Protein AF-A0A956K947-F1 (afdb_monomer)

Secondary structure (DSSP, 8-state):
------------S-----S-HHHHHHHHHHHHHHTTS-----------------TTTTTGGGS--TTPPPHHHHHHHHHHH---TTPEEEETT-TTTHHHHHHHHTT-EEEE--S-HHHHHHHHHHH----HHHHHHHHHHHHHHHHHHHHHHHHHT--------

Sequence (165 aa):
MSADRRALSSVAGPVTTRGDRAFAFMLAAAMNAQSEDGEDDNDDGEDDDGDSETDDSLTHGFHAYPARMHPKLARVALTELRPGPDAEVLDPFCGSGTVIVEAMVAGWHALGSDLDPLALRLARVKSERRGSKQRARFIGRLDEVAAASSRRVRERVDVRAALSA

Nearest PDB structures (foldseek):
  5hek-assembly3_D  TM=8.951E-01  e=4.548E-03  Helicobacter pylori 26695
  6zxw-assembly1_G  TM=8.607E-01  e=3.783E-03  Archaeoglobus fulgidus
  5hek-assembly2_A  TM=8.448E-01  e=6.572E-03  Helicobacter pylori 26695
  6zxy-assembly1_B  TM=8.639E-01  e=1.984E-02  Archaeoglobus fulgidus
  1boo-assembly1_A  TM=8.361E-01  e=3.241E-02  Proteus vulgaris

Solvent-accessible surface area (backbone atoms only — not comparable to full-atom values): 10470 Å² total; per-residue (Å²): 141,80,85,80,82,74,69,92,78,80,86,81,65,92,81,83,86,85,78,62,66,67,59,53,49,46,50,52,52,16,54,52,64,46,71,78,51,81,94,74,90,70,92,71,86,71,92,71,97,62,95,62,96,53,82,42,56,96,52,53,60,77,58,96,60,85,92,64,72,56,51,66,30,44,42,43,43,54,60,70,65,57,67,58,90,87,37,73,47,75,36,78,72,30,48,58,22,47,58,45,41,44,34,46,72,76,64,33,51,56,47,72,37,57,90,49,70,64,31,48,52,44,19,48,62,54,58,54,87,64,56,73,71,57,43,52,55,50,51,55,51,48,53,54,48,50,55,52,48,56,50,54,52,60,68,64,63,75,68,75,76,78,77,79,129

Mean predicted aligned error: 12.22 Å

pLDDT: mean 78.06, std 19.0, range [35.31, 97.5]

Structure (mmCIF, N/CA/C/O backbone):
data_AF-A0A956K947-F1
#
_entry.id   AF-A0A956K947-F1
#
loop_
_atom_site.group_PDB
_atom_site.id
_atom_site.type_symbol
_atom_site.label_atom_id
_atom_site.label_alt_id
_atom_site.label_comp_id
_atom_site.label_asym_id
_atom_site.label_entity_id
_atom_site.label_seq_id
_atom_site.pdbx_PDB_ins_code
_atom_site.Cartn_x
_atom_site.Cartn_y
_atom_site.Cartn_z
_atom_site.occupancy
_atom_site.B_iso_or_equiv
_atom_site.auth_seq_id
_atom_site.auth_comp_id
_atom_site.auth_asym_id
_atom_site.auth_atom_id
_atom_site.pdbx_PDB_model_num
ATOM 1 N N . MET A 1 1 ? 33.400 -16.731 32.659 1.00 40.09 1 MET A N 1
ATOM 2 C CA . MET A 1 1 ? 32.837 -17.114 31.347 1.00 40.09 1 MET A CA 1
ATOM 3 C C . MET A 1 1 ? 31.897 -16.005 30.908 1.00 40.09 1 MET A C 1
ATOM 5 O O . MET A 1 1 ? 30.764 -15.975 31.360 1.00 40.09 1 MET A O 1
ATOM 9 N N . SER A 1 2 ? 32.401 -15.046 30.130 1.00 39.72 2 SER A N 1
ATOM 10 C CA . SER A 1 2 ? 31.590 -13.987 29.520 1.00 39.72 2 SER A CA 1
ATOM 11 C C . SER A 1 2 ? 31.487 -14.310 28.035 1.00 39.72 2 SER A C 1
ATOM 13 O O . SER A 1 2 ? 32.515 -14.438 27.371 1.00 39.72 2 SER A O 1
ATOM 15 N N . ALA A 1 3 ? 30.273 -14.559 27.546 1.00 43.06 3 ALA A N 1
ATOM 16 C CA . ALA A 1 3 ? 30.024 -14.801 26.134 1.00 43.06 3 ALA A CA 1
ATOM 17 C C . ALA A 1 3 ? 30.006 -13.447 25.416 1.00 43.06 3 ALA A C 1
ATOM 19 O O . ALA A 1 3 ? 29.019 -12.716 25.475 1.00 43.06 3 ALA A O 1
ATOM 20 N N . ASP A 1 4 ? 31.128 -13.119 24.783 1.00 43.78 4 ASP A N 1
ATOM 21 C CA . ASP A 1 4 ? 31.293 -11.951 23.925 1.00 43.78 4 ASP A CA 1
ATOM 22 C C . ASP A 1 4 ? 30.367 -12.103 22.704 1.00 43.78 4 ASP A C 1
ATOM 24 O O . ASP A 1 4 ? 30.627 -12.888 21.788 1.00 43.78 4 ASP A O 1
ATOM 28 N N . ARG A 1 5 ? 29.220 -11.416 22.724 1.00 47.06 5 ARG A N 1
ATOM 29 C CA . ARG A 1 5 ? 28.306 -11.336 21.579 1.00 47.06 5 ARG A CA 1
ATOM 30 C C . ARG A 1 5 ? 28.927 -10.395 20.547 1.00 47.06 5 ARG A C 1
ATOM 32 O O . ARG A 1 5 ? 28.669 -9.196 20.566 1.00 47.06 5 ARG A O 1
ATOM 39 N N . ARG A 1 6 ? 29.744 -10.927 19.637 1.00 43.66 6 ARG A N 1
ATOM 40 C CA . ARG A 1 6 ? 30.212 -10.168 18.470 1.00 43.66 6 ARG A CA 1
ATOM 41 C C . ARG A 1 6 ? 29.073 -10.012 17.464 1.00 43.66 6 ARG A C 1
ATOM 43 O O . ARG A 1 6 ? 28.537 -11.006 16.979 1.00 43.66 6 ARG A O 1
ATOM 50 N N . ALA A 1 7 ? 28.738 -8.768 17.129 1.00 51.16 7 ALA A N 1
ATOM 51 C CA . ALA A 1 7 ? 28.034 -8.450 15.889 1.00 51.16 7 ALA A CA 1
ATOM 52 C C . ALA A 1 7 ? 28.817 -9.010 14.681 1.00 51.16 7 ALA A C 1
ATOM 54 O O . ALA A 1 7 ? 30.030 -9.210 14.776 1.00 51.16 7 ALA A O 1
ATOM 55 N N . LEU A 1 8 ? 28.130 -9.269 13.561 1.00 56.25 8 LEU A N 1
ATOM 56 C CA . LEU A 1 8 ? 28.693 -9.753 12.288 1.00 56.25 8 LEU A CA 1
ATOM 57 C C . LEU A 1 8 ? 29.804 -8.808 11.775 1.00 56.25 8 LEU A C 1
ATOM 59 O O . LEU A 1 8 ? 29.553 -7.908 10.985 1.00 56.25 8 LEU A O 1
ATOM 63 N N . SER A 1 9 ? 31.040 -8.987 12.243 1.00 53.28 9 SER A N 1
ATOM 64 C CA . SER A 1 9 ? 32.149 -8.041 12.051 1.00 53.28 9 SER A CA 1
ATOM 65 C C . SER A 1 9 ? 33.110 -8.397 10.913 1.00 53.28 9 SER A C 1
ATOM 67 O O . SER A 1 9 ? 34.191 -7.822 10.814 1.00 53.28 9 SER A O 1
ATOM 69 N N . SER A 1 10 ? 32.737 -9.298 10.001 1.00 51.75 10 SER A N 1
ATOM 70 C CA . SER A 1 10 ? 33.512 -9.552 8.778 1.00 51.75 10 SER A CA 1
ATOM 71 C C . SER A 1 10 ? 32.930 -8.788 7.581 1.00 51.75 10 SER A C 1
ATOM 73 O O . SER A 1 10 ? 32.418 -9.393 6.643 1.00 51.75 10 SER A O 1
ATOM 75 N N . VAL A 1 11 ? 32.991 -7.454 7.604 1.00 60.75 11 VAL A N 1
ATOM 76 C CA . VAL A 1 11 ? 32.467 -6.586 6.521 1.00 60.75 11 VAL A CA 1
ATOM 77 C C . VAL A 1 11 ? 33.539 -6.256 5.456 1.00 60.75 11 VAL A C 1
ATOM 79 O O . VAL A 1 11 ? 33.338 -5.407 4.601 1.00 60.75 11 VAL A O 1
ATOM 82 N N . ALA A 1 12 ? 34.694 -6.934 5.452 1.00 61.09 12 ALA A N 1
ATOM 83 C CA . ALA A 1 12 ? 35.832 -6.590 4.580 1.00 61.09 12 ALA A CA 1
ATOM 84 C C . ALA A 1 12 ? 36.332 -7.749 3.691 1.00 61.09 12 ALA A C 1
ATOM 86 O O . ALA A 1 12 ? 37.528 -7.878 3.434 1.00 61.09 12 ALA A O 1
ATOM 87 N N . GLY A 1 13 ? 35.428 -8.621 3.235 1.00 69.19 13 GLY A N 1
ATOM 88 C CA . GLY A 1 13 ? 35.730 -9.632 2.215 1.00 69.19 13 GLY A CA 1
ATOM 89 C C . GLY A 1 13 ? 35.485 -9.105 0.794 1.00 69.19 13 GLY A C 1
ATOM 90 O O . GLY A 1 13 ? 34.713 -8.161 0.626 1.00 69.19 13 GLY A O 1
ATOM 91 N N . PRO A 1 14 ? 36.095 -9.697 -0.250 1.00 75.00 14 PRO A N 1
ATOM 92 C CA . PRO A 1 14 ? 35.766 -9.351 -1.629 1.00 75.00 14 PRO A CA 1
ATOM 93 C C . PRO A 1 14 ? 34.276 -9.616 -1.897 1.00 75.00 14 PRO A C 1
ATOM 95 O O . PRO A 1 14 ? 33.821 -10.759 -1.887 1.00 75.00 14 PRO A O 1
ATOM 98 N N . VAL A 1 15 ? 33.512 -8.549 -2.140 1.00 75.94 15 VAL A N 1
ATOM 99 C CA . VAL A 1 15 ? 32.097 -8.629 -2.515 1.00 75.94 15 VAL A CA 1
ATOM 100 C C . VAL A 1 15 ? 32.011 -8.780 -4.028 1.00 75.94 15 VAL A C 1
ATOM 102 O O . VAL A 1 15 ? 32.459 -7.917 -4.778 1.00 75.94 15 VAL A O 1
ATOM 105 N N . THR A 1 16 ? 31.426 -9.883 -4.490 1.00 79.25 16 THR A N 1
ATOM 106 C CA . THR A 1 16 ? 31.082 -10.048 -5.907 1.00 79.25 16 THR A CA 1
ATOM 107 C C . THR A 1 16 ? 29.613 -9.703 -6.089 1.00 79.25 16 THR A C 1
ATOM 109 O O . THR A 1 16 ? 28.746 -10.430 -5.610 1.00 79.25 16 THR A O 1
ATOM 112 N N . THR A 1 17 ? 29.322 -8.613 -6.791 1.00 78.31 17 THR A N 1
ATOM 113 C CA . THR A 1 17 ? 27.954 -8.247 -7.166 1.00 78.31 17 THR A CA 1
ATOM 114 C C . THR A 1 17 ? 27.597 -8.849 -8.526 1.00 78.31 17 THR A C 1
ATOM 116 O O . THR A 1 17 ? 28.441 -9.000 -9.411 1.00 78.31 17 THR A O 1
ATOM 119 N N . ARG A 1 18 ? 26.335 -9.245 -8.694 1.00 82.38 18 ARG A N 1
ATOM 120 C CA . ARG A 1 18 ? 25.760 -9.725 -9.959 1.00 82.38 18 ARG A CA 1
ATOM 121 C C . ARG A 1 18 ? 24.362 -9.137 -10.102 1.00 82.38 18 ARG A C 1
ATOM 123 O O . ARG A 1 18 ? 23.705 -8.902 -9.096 1.00 82.38 18 ARG A O 1
ATOM 130 N N . GLY A 1 19 ? 23.914 -8.933 -11.335 1.00 82.56 19 GLY A N 1
ATOM 131 C CA . GLY A 1 19 ? 22.598 -8.373 -11.629 1.00 82.56 19 GLY A CA 1
ATOM 132 C C . GLY A 1 19 ? 22.644 -7.406 -12.803 1.00 82.56 19 GLY A C 1
ATOM 133 O O . GLY A 1 19 ? 23.704 -7.159 -13.385 1.00 82.56 19 GLY A O 1
ATOM 134 N N . ASP A 1 20 ? 21.480 -6.873 -13.145 1.00 83.38 20 ASP A N 1
ATOM 135 C CA . ASP A 1 20 ? 21.352 -5.850 -14.171 1.00 83.38 20 ASP A CA 1
ATOM 136 C C . ASP A 1 20 ? 21.851 -4.498 -13.629 1.00 83.38 20 ASP A C 1
ATOM 138 O O . ASP A 1 20 ? 21.414 -4.019 -12.579 1.00 83.38 20 ASP A O 1
ATOM 142 N N . ARG A 1 21 ? 22.801 -3.885 -14.344 1.00 81.38 21 ARG A N 1
ATOM 143 C CA . ARG A 1 21 ? 23.409 -2.610 -13.940 1.00 81.38 21 ARG A CA 1
ATOM 144 C C . ARG A 1 21 ? 22.438 -1.436 -14.018 1.00 81.38 21 ARG A C 1
ATOM 146 O O . ARG A 1 21 ? 22.581 -0.514 -13.219 1.00 81.38 21 ARG A O 1
ATOM 153 N N . ALA A 1 22 ? 21.481 -1.458 -14.944 1.00 79.56 22 ALA A N 1
ATOM 154 C CA . ALA A 1 22 ? 20.457 -0.427 -15.034 1.00 79.56 22 ALA A CA 1
ATOM 155 C C . ALA A 1 22 ? 19.567 -0.470 -13.787 1.00 79.56 22 ALA A C 1
ATOM 157 O O . ALA A 1 22 ? 19.400 0.550 -13.127 1.00 79.56 22 ALA A O 1
ATOM 158 N N . PHE A 1 23 ? 19.111 -1.660 -13.384 1.00 79.25 23 PHE A N 1
ATOM 159 C CA . PHE A 1 23 ? 18.347 -1.834 -12.142 1.00 79.25 23 PHE A CA 1
ATOM 160 C C . PHE A 1 23 ? 19.126 -1.416 -10.898 1.00 79.25 23 PHE A C 1
ATOM 162 O O . PHE A 1 23 ? 18.569 -0.752 -10.028 1.00 79.25 23 PHE A O 1
ATOM 169 N N . ALA A 1 24 ? 20.415 -1.754 -10.821 1.00 81.88 24 ALA A N 1
ATOM 170 C CA . ALA A 1 24 ? 21.256 -1.337 -9.704 1.00 81.88 24 ALA A CA 1
ATOM 171 C C . ALA A 1 24 ? 21.360 0.195 -9.596 1.00 81.88 24 ALA A C 1
ATOM 173 O O . ALA A 1 24 ? 21.288 0.737 -8.495 1.00 81.88 24 ALA A O 1
ATOM 174 N N . PHE A 1 25 ? 21.498 0.895 -10.72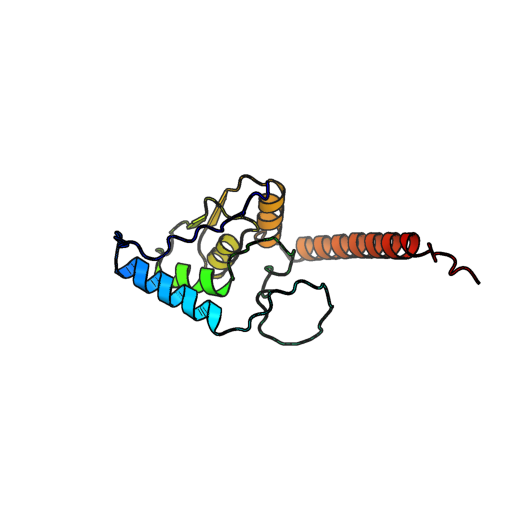6 1.00 81.69 25 PHE A N 1
ATOM 175 C CA . PHE A 1 25 ? 21.550 2.356 -10.748 1.00 81.69 25 PHE A CA 1
ATOM 176 C C . PHE A 1 25 ? 20.202 2.985 -10.375 1.00 81.69 25 PHE A C 1
ATOM 178 O O . PHE A 1 25 ? 20.170 3.905 -9.563 1.00 81.69 25 PHE A O 1
ATOM 185 N N . MET A 1 26 ? 19.097 2.455 -10.912 1.00 79.38 26 MET A N 1
ATOM 186 C CA . MET A 1 26 ? 17.739 2.909 -10.584 1.00 79.38 26 MET A CA 1
ATOM 187 C C . MET A 1 26 ? 17.447 2.756 -9.087 1.00 79.38 26 MET A C 1
ATOM 189 O O . MET A 1 26 ? 16.978 3.695 -8.450 1.00 79.38 26 MET A O 1
ATOM 193 N N . LEU A 1 27 ? 17.791 1.606 -8.499 1.00 79.38 27 LEU A N 1
ATOM 194 C CA . LEU A 1 27 ? 17.616 1.368 -7.067 1.00 79.38 27 LEU A CA 1
ATOM 195 C C . LEU A 1 27 ? 18.478 2.315 -6.224 1.00 79.38 27 LEU A C 1
ATOM 197 O O . LEU A 1 27 ? 17.984 2.881 -5.256 1.00 79.38 27 LEU A O 1
ATOM 201 N N . ALA A 1 28 ? 19.741 2.526 -6.603 1.00 82.38 28 ALA A N 1
ATOM 202 C CA . ALA A 1 28 ? 20.619 3.461 -5.903 1.00 82.38 28 ALA A CA 1
ATOM 203 C C . ALA A 1 28 ? 20.089 4.904 -5.960 1.00 82.38 28 ALA A C 1
ATOM 205 O O . ALA A 1 28 ? 20.102 5.599 -4.948 1.00 82.38 28 ALA A O 1
ATOM 206 N N . ALA A 1 29 ? 19.574 5.342 -7.113 1.00 77.75 29 ALA A N 1
ATOM 207 C CA . ALA A 1 29 ? 18.938 6.650 -7.251 1.00 77.75 29 ALA A CA 1
ATOM 208 C C . ALA A 1 29 ? 17.699 6.775 -6.350 1.00 77.75 29 ALA A C 1
ATOM 210 O O . ALA A 1 29 ? 17.540 7.778 -5.658 1.00 77.75 29 ALA A O 1
ATOM 211 N N . ALA A 1 30 ? 16.867 5.734 -6.304 1.00 77.56 30 ALA A N 1
ATOM 212 C CA . ALA A 1 30 ? 15.678 5.693 -5.463 1.00 77.56 30 ALA A CA 1
ATOM 213 C C . ALA A 1 30 ? 16.023 5.729 -3.959 1.00 77.56 30 ALA A C 1
ATOM 215 O O . ALA A 1 30 ? 15.363 6.432 -3.197 1.00 77.56 30 ALA A O 1
ATOM 216 N N . MET A 1 31 ? 17.084 5.030 -3.537 1.00 81.06 31 MET A N 1
ATOM 217 C CA . MET A 1 31 ? 17.581 5.053 -2.154 1.00 81.06 31 MET A CA 1
ATOM 218 C C . MET A 1 31 ? 18.181 6.409 -1.767 1.00 81.06 31 MET A C 1
ATOM 220 O O . MET A 1 31 ? 17.954 6.876 -0.657 1.00 81.06 31 MET A O 1
ATOM 224 N N . ASN A 1 32 ? 18.903 7.073 -2.672 1.00 80.25 32 ASN A N 1
ATOM 225 C CA . ASN A 1 32 ? 19.430 8.414 -2.407 1.00 80.25 32 ASN A CA 1
ATOM 226 C C . ASN A 1 32 ? 18.305 9.453 -2.283 1.00 80.25 32 ASN A C 1
ATOM 228 O O . ASN A 1 32 ? 18.383 10.338 -1.437 1.00 80.25 32 ASN A O 1
ATOM 232 N N . ALA A 1 33 ? 17.237 9.320 -3.075 1.00 68.75 33 ALA A N 1
ATOM 233 C CA . ALA A 1 33 ? 16.080 10.211 -2.993 1.00 68.75 33 ALA A CA 1
ATOM 234 C C . ALA A 1 33 ? 15.372 10.147 -1.627 1.00 68.75 33 ALA A C 1
ATOM 236 O O . ALA A 1 33 ? 14.755 11.131 -1.228 1.00 68.75 33 ALA A O 1
ATOM 237 N N . GLN A 1 34 ? 15.463 9.014 -0.920 1.00 67.75 34 GLN A N 1
ATOM 238 C CA . GLN A 1 34 ? 14.969 8.864 0.452 1.00 67.75 34 GLN A CA 1
ATOM 239 C C . GLN A 1 34 ? 15.823 9.650 1.461 1.00 67.75 34 GLN A C 1
ATOM 241 O O . GLN A 1 34 ? 15.277 10.232 2.381 1.00 67.75 34 GLN A O 1
ATOM 246 N N . SER A 1 35 ? 17.149 9.684 1.296 1.00 59.81 35 SER A N 1
ATOM 247 C CA . SER A 1 35 ? 18.072 10.311 2.261 1.00 59.81 35 SER A CA 1
ATOM 248 C C . SER A 1 35 ? 18.133 11.843 2.217 1.00 59.81 35 SER A C 1
ATOM 250 O O . SER A 1 35 ? 18.877 12.444 2.987 1.00 59.81 35 SER A O 1
ATOM 252 N N . GLU A 1 36 ? 17.419 12.477 1.285 1.00 57.88 36 GLU A N 1
ATOM 253 C CA . GLU A 1 36 ? 17.361 13.942 1.171 1.00 57.88 36 GLU A CA 1
ATOM 254 C C . GLU A 1 36 ? 16.319 14.575 2.111 1.00 57.88 36 GLU A C 1
ATOM 256 O O . GLU A 1 36 ? 16.377 15.784 2.333 1.00 57.88 36 GLU A O 1
ATOM 261 N N . ASP A 1 37 ? 15.440 13.763 2.707 1.00 48.25 37 ASP A N 1
ATOM 262 C CA . ASP A 1 37 ? 14.458 14.166 3.715 1.00 48.25 37 ASP A CA 1
ATOM 263 C C . ASP A 1 37 ? 14.877 13.551 5.074 1.00 48.25 37 ASP A C 1
ATOM 265 O O . ASP A 1 37 ? 15.463 12.470 5.112 1.00 48.25 37 ASP A O 1
ATOM 269 N N . GLY A 1 38 ? 14.699 14.290 6.171 1.00 45.97 38 GLY A N 1
ATOM 270 C CA . GLY A 1 38 ? 15.360 14.095 7.472 1.00 45.97 38 GLY A CA 1
ATOM 271 C C . GLY A 1 38 ? 15.269 12.709 8.135 1.00 45.97 38 GLY A C 1
ATOM 272 O O . GLY A 1 38 ? 14.373 11.905 7.891 1.00 45.97 38 GLY A O 1
ATOM 273 N N . GLU A 1 39 ? 16.256 12.442 8.996 1.00 41.81 39 GLU A N 1
ATOM 274 C CA . GLU A 1 39 ? 16.281 11.329 9.950 1.00 41.81 39 GLU A CA 1
ATOM 275 C C . GLU A 1 39 ? 15.233 11.549 11.057 1.00 41.81 39 GLU A C 1
ATOM 277 O O . GLU A 1 39 ? 15.545 12.072 12.127 1.00 41.81 39 GLU A O 1
ATOM 282 N N . ASP A 1 40 ? 14.002 11.106 10.824 1.00 42.66 40 ASP A N 1
ATOM 283 C CA . ASP A 1 40 ? 12.901 11.224 11.787 1.00 42.66 40 ASP A CA 1
ATOM 284 C C . ASP A 1 40 ? 12.473 9.821 12.265 1.00 42.66 40 ASP A C 1
ATOM 286 O O . ASP A 1 40 ? 11.313 9.428 12.204 1.00 42.66 40 ASP A O 1
ATOM 290 N N . ASP A 1 41 ? 13.439 9.024 12.730 1.00 40.28 41 ASP A N 1
ATOM 291 C CA . ASP A 1 41 ? 13.245 7.646 13.220 1.00 40.28 41 ASP A CA 1
ATOM 292 C C . ASP A 1 41 ? 12.760 7.578 14.693 1.00 40.28 41 ASP A C 1
ATOM 294 O O . ASP A 1 41 ? 13.026 6.606 15.402 1.00 40.28 41 ASP A O 1
ATOM 298 N N . ASN A 1 42 ? 12.028 8.591 15.176 1.00 39.47 42 ASN A N 1
ATOM 299 C CA . ASN A 1 42 ? 11.398 8.573 16.505 1.00 39.47 42 ASN A CA 1
ATOM 300 C C . ASN A 1 42 ? 9.871 8.700 16.376 1.00 39.47 42 ASN A C 1
ATOM 302 O O . ASN A 1 42 ? 9.311 9.794 16.364 1.00 39.47 42 ASN A O 1
ATOM 306 N N . ASP A 1 43 ? 9.202 7.546 16.269 1.00 45.41 43 ASP A N 1
ATOM 307 C CA . ASP A 1 43 ? 7.746 7.383 16.409 1.00 45.41 43 ASP A CA 1
ATOM 308 C C . ASP A 1 43 ? 7.352 7.530 17.890 1.00 45.41 43 ASP A C 1
ATOM 310 O O . ASP A 1 43 ? 6.993 6.570 18.577 1.00 45.41 43 ASP A O 1
ATOM 314 N N . ASP A 1 44 ? 7.470 8.761 18.384 1.00 35.31 44 ASP A N 1
ATOM 315 C CA . ASP A 1 44 ? 7.126 9.157 19.747 1.00 35.31 44 ASP A CA 1
ATOM 316 C C . ASP A 1 44 ? 5.728 9.794 19.803 1.00 35.31 44 ASP A C 1
ATOM 318 O O . ASP A 1 44 ? 5.446 10.543 20.724 1.00 35.31 44 ASP A O 1
ATOM 322 N N . GLY A 1 45 ? 4.827 9.518 18.852 1.00 43.69 45 GLY A N 1
ATOM 323 C CA . GLY A 1 45 ? 3.395 9.838 18.962 1.00 43.69 45 GLY A CA 1
ATOM 324 C C . GLY A 1 45 ? 3.029 11.260 19.423 1.00 43.69 45 GLY A C 1
ATOM 325 O O . GLY A 1 45 ? 2.018 11.416 20.112 1.00 43.69 45 GLY A O 1
ATOM 326 N N . GLU A 1 46 ? 3.825 12.276 19.086 1.00 39.19 46 GLU A N 1
ATOM 327 C CA . GLU A 1 46 ? 3.471 13.672 19.335 1.00 39.19 46 GLU A CA 1
ATOM 328 C C . GLU A 1 46 ? 2.647 14.205 18.157 1.00 39.19 46 GLU A C 1
ATOM 330 O O . GLU A 1 46 ? 3.074 14.172 17.004 1.00 39.19 46 GLU A O 1
ATOM 335 N N . ASP A 1 47 ? 1.426 14.651 18.466 1.00 42.72 47 ASP A N 1
ATOM 336 C CA . ASP A 1 47 ? 0.519 15.337 17.548 1.00 42.72 47 ASP A CA 1
ATOM 337 C C . ASP A 1 47 ? 1.170 16.667 17.089 1.00 42.72 47 ASP A C 1
ATOM 339 O O . ASP A 1 47 ? 0.994 17.695 17.747 1.00 42.72 47 ASP A O 1
ATOM 343 N N . ASP A 1 48 ? 1.952 16.660 16.002 1.00 41.19 48 ASP A N 1
ATOM 344 C CA . ASP A 1 48 ? 2.534 17.878 15.414 1.00 41.19 48 ASP A CA 1
ATOM 345 C C . ASP A 1 48 ? 1.673 18.399 14.249 1.00 41.19 48 ASP A C 1
ATOM 347 O O . ASP A 1 48 ? 1.593 17.805 13.173 1.00 41.19 48 ASP A O 1
ATOM 351 N N . ASP A 1 49 ? 1.021 19.543 14.474 1.00 40.03 49 ASP A N 1
ATOM 352 C CA . ASP A 1 49 ? 0.246 20.323 13.496 1.00 40.03 49 ASP A CA 1
ATOM 353 C C . ASP A 1 49 ? 1.176 21.119 12.537 1.00 40.03 49 ASP A C 1
ATOM 355 O O . ASP A 1 49 ? 0.985 22.318 12.298 1.00 40.03 49 ASP A O 1
ATOM 359 N N . GLY A 1 50 ? 2.219 20.470 12.008 1.00 35.75 50 GLY A N 1
ATOM 360 C CA . GLY A 1 50 ? 3.268 21.071 11.182 1.00 35.75 50 GLY A CA 1
ATOM 361 C C . GLY A 1 50 ? 3.234 20.604 9.724 1.00 35.75 50 GLY A C 1
ATOM 362 O O . GLY A 1 50 ? 3.296 19.416 9.436 1.00 35.75 50 GLY A O 1
ATOM 363 N N . ASP A 1 51 ? 3.178 21.553 8.787 1.00 40.06 51 ASP A N 1
ATOM 364 C CA . ASP A 1 51 ? 3.213 21.364 7.324 1.00 40.06 51 ASP A CA 1
ATOM 365 C C . ASP A 1 51 ? 4.635 20.979 6.836 1.00 40.06 51 ASP A C 1
ATOM 367 O O . ASP A 1 51 ? 5.215 21.636 5.968 1.00 40.06 51 ASP A O 1
ATOM 371 N N . SER A 1 52 ? 5.255 19.962 7.449 1.00 42.47 52 SER A N 1
ATOM 372 C CA . SER A 1 52 ? 6.444 19.302 6.900 1.00 42.47 52 SER A CA 1
ATOM 373 C C . SER A 1 52 ? 5.991 18.273 5.857 1.00 42.47 52 SER A C 1
ATOM 375 O O . SER A 1 52 ? 4.931 17.661 5.999 1.00 42.47 52 SER A O 1
ATOM 377 N N . GLU A 1 53 ? 6.745 18.103 4.762 1.00 46.59 53 GLU A N 1
ATOM 378 C CA . GLU A 1 53 ? 6.496 17.038 3.776 1.00 46.59 53 GLU A CA 1
ATOM 379 C C . GLU A 1 53 ? 6.792 15.672 4.417 1.00 46.59 53 GLU A C 1
ATOM 381 O O . GLU A 1 53 ? 7.797 15.028 4.138 1.00 46.59 53 GLU A O 1
ATOM 386 N N . THR A 1 54 ? 5.932 15.251 5.341 1.00 52.59 54 THR A N 1
ATOM 387 C CA . THR A 1 54 ? 6.065 13.996 6.061 1.00 52.59 54 THR A CA 1
ATOM 388 C C . THR A 1 54 ? 5.767 12.821 5.143 1.00 52.59 54 THR A C 1
ATOM 390 O O . THR A 1 54 ? 4.923 12.860 4.235 1.00 52.59 54 THR A O 1
ATOM 393 N N . ASP A 1 55 ? 6.409 11.708 5.469 1.00 60.34 55 ASP A N 1
ATOM 394 C CA . ASP A 1 55 ? 6.216 10.393 4.864 1.00 60.34 55 ASP A CA 1
ATOM 395 C C . ASP A 1 55 ? 4.782 9.832 5.030 1.00 60.34 55 ASP A C 1
ATOM 397 O O . ASP A 1 55 ? 4.422 8.767 4.520 1.00 60.34 55 ASP A O 1
ATOM 401 N N . ASP A 1 56 ? 3.924 10.591 5.711 1.00 69.88 56 ASP A N 1
ATOM 402 C CA . ASP A 1 56 ? 2.542 10.276 6.035 1.00 69.88 56 ASP A CA 1
ATOM 403 C C . ASP A 1 56 ? 1.515 10.862 5.056 1.00 69.88 56 ASP A C 1
ATOM 405 O O . ASP A 1 56 ? 0.304 10.719 5.261 1.00 69.88 56 ASP A O 1
ATOM 409 N N . SER A 1 57 ? 1.974 11.418 3.930 1.00 78.00 57 SER A N 1
ATOM 410 C CA . SER A 1 57 ? 1.100 11.816 2.823 1.00 78.00 57 SER A CA 1
ATOM 411 C C . SER A 1 57 ? 0.137 10.691 2.376 1.00 78.00 57 SER A C 1
ATOM 413 O O . SER A 1 57 ? 0.365 9.491 2.563 1.00 78.00 57 SER A O 1
ATOM 415 N N . LEU A 1 58 ? -0.986 11.073 1.754 1.00 86.94 58 LEU A N 1
ATOM 416 C CA . LEU A 1 58 ? -2.054 10.156 1.327 1.00 86.94 58 LEU A CA 1
ATOM 417 C C . LEU A 1 58 ? -2.661 9.357 2.498 1.00 86.94 58 LEU A C 1
ATOM 419 O O . LEU A 1 58 ? -3.376 9.904 3.330 1.00 86.94 58 LEU A O 1
ATOM 423 N N . THR A 1 59 ? -2.458 8.040 2.504 1.00 90.38 59 THR A N 1
ATOM 424 C CA . THR A 1 59 ? -2.930 7.110 3.538 1.00 90.38 59 THR A CA 1
ATOM 425 C C . THR A 1 59 ? -1.764 6.452 4.271 1.00 90.38 59 THR A C 1
ATOM 427 O O . THR A 1 59 ? -1.968 5.466 4.980 1.00 90.38 59 THR A O 1
ATOM 430 N N . HIS A 1 60 ? -0.529 6.915 4.055 1.00 88.94 60 HIS A N 1
ATOM 431 C CA . HIS A 1 60 ? 0.654 6.284 4.637 1.00 88.94 60 HIS A CA 1
ATOM 432 C C . HIS A 1 60 ? 0.671 6.427 6.160 1.00 88.94 60 HIS A C 1
ATOM 434 O O . HIS A 1 60 ? 0.919 5.421 6.829 1.00 88.94 60 HIS A O 1
ATOM 440 N N . GLY A 1 61 ? 0.232 7.570 6.692 1.00 85.38 61 GLY A N 1
ATOM 441 C CA . GLY A 1 61 ? 0.099 7.824 8.133 1.00 85.38 61 GLY A CA 1
ATOM 442 C C . GLY A 1 61 ? -1.078 7.142 8.833 1.00 85.38 61 GLY A C 1
ATOM 443 O O . GLY A 1 61 ? -1.348 7.408 9.997 1.00 85.38 61 GLY A O 1
ATOM 444 N N . PHE A 1 62 ? -1.819 6.243 8.169 1.00 85.19 62 PHE A N 1
ATOM 445 C CA . PHE A 1 62 ? -2.966 5.584 8.812 1.00 85.19 62 PHE A CA 1
ATOM 446 C C . PHE A 1 62 ? -2.567 4.707 10.016 1.00 85.19 62 PHE A C 1
ATOM 448 O O . PHE A 1 62 ? -3.376 4.492 10.918 1.00 85.19 62 PHE A O 1
ATOM 455 N N . HIS A 1 63 ? -1.357 4.140 10.006 1.00 84.44 63 HIS A N 1
ATOM 456 C CA . HIS A 1 63 ? -0.843 3.310 11.094 1.00 84.44 63 HIS A CA 1
ATOM 457 C C . HIS A 1 63 ? 0.681 3.179 10.995 1.00 84.44 63 HIS A C 1
ATOM 459 O O . HIS A 1 63 ? 1.196 2.791 9.940 1.00 84.44 63 HIS A O 1
ATOM 465 N N . ALA A 1 64 ? 1.384 3.383 12.110 1.00 79.19 64 ALA A N 1
ATOM 466 C CA . ALA A 1 64 ? 2.803 3.072 12.232 1.00 79.19 64 ALA A CA 1
ATOM 467 C C . ALA A 1 64 ? 3.014 1.553 12.133 1.00 79.19 64 ALA A C 1
ATOM 469 O O . ALA A 1 64 ? 2.596 0.783 12.997 1.00 79.19 64 ALA A O 1
ATOM 470 N N . TYR A 1 65 ? 3.576 1.078 11.026 1.00 81.56 65 TYR A N 1
ATOM 471 C CA . TYR A 1 65 ? 3.964 -0.324 10.863 1.00 81.56 65 TYR A CA 1
ATOM 472 C C . TYR A 1 65 ? 5.496 -0.385 10.827 1.00 81.56 65 TYR A C 1
ATOM 474 O O . TYR A 1 65 ? 6.105 0.475 10.187 1.00 81.56 65 TYR A O 1
ATOM 482 N N . PRO A 1 66 ? 6.138 -1.342 11.514 1.00 78.12 66 PRO A N 1
ATOM 483 C CA . PRO A 1 66 ? 7.593 -1.393 11.582 1.00 78.12 66 PRO A CA 1
ATOM 484 C C . PRO A 1 66 ? 8.208 -1.677 10.207 1.00 78.12 66 PRO A C 1
ATOM 486 O O . PRO A 1 66 ? 7.628 -2.407 9.400 1.00 78.12 66 PRO A O 1
ATOM 489 N N . ALA A 1 67 ? 9.403 -1.127 9.969 1.00 80.06 67 ALA A N 1
ATOM 490 C CA . ALA A 1 67 ? 10.213 -1.370 8.770 1.00 80.06 67 ALA A CA 1
ATOM 491 C C . ALA A 1 67 ? 9.455 -1.154 7.441 1.00 80.06 67 ALA A C 1
ATOM 493 O O . ALA A 1 67 ? 9.608 -1.920 6.487 1.00 80.06 67 ALA A O 1
ATOM 494 N N . ARG A 1 68 ? 8.608 -0.118 7.375 1.00 83.19 68 ARG A N 1
ATOM 495 C CA . ARG A 1 68 ? 7.940 0.281 6.130 1.00 83.19 68 ARG A CA 1
ATOM 496 C C . ARG A 1 68 ? 8.955 0.792 5.110 1.00 83.19 68 ARG A C 1
ATOM 498 O O . ARG A 1 68 ? 9.912 1.474 5.453 1.00 83.19 68 ARG A O 1
ATOM 505 N N . MET A 1 69 ? 8.688 0.509 3.837 1.00 86.50 69 MET A N 1
ATOM 506 C CA . MET A 1 69 ? 9.325 1.232 2.739 1.00 86.50 69 MET A CA 1
ATOM 507 C C . MET A 1 69 ? 8.842 2.687 2.749 1.00 86.50 69 MET A C 1
ATOM 509 O O . MET A 1 69 ? 7.638 2.913 2.890 1.00 86.50 69 MET A O 1
ATOM 513 N N . HIS A 1 70 ? 9.762 3.629 2.544 1.00 87.81 70 HIS A N 1
ATOM 514 C CA . HIS A 1 70 ? 9.471 5.053 2.371 1.00 87.81 70 HIS A CA 1
ATOM 515 C C . HIS A 1 70 ? 8.674 5.269 1.059 1.00 87.81 70 HIS A C 1
ATOM 517 O O . HIS A 1 70 ? 9.126 4.830 -0.006 1.00 87.81 70 HIS A O 1
ATOM 523 N N . PRO A 1 71 ? 7.492 5.910 1.0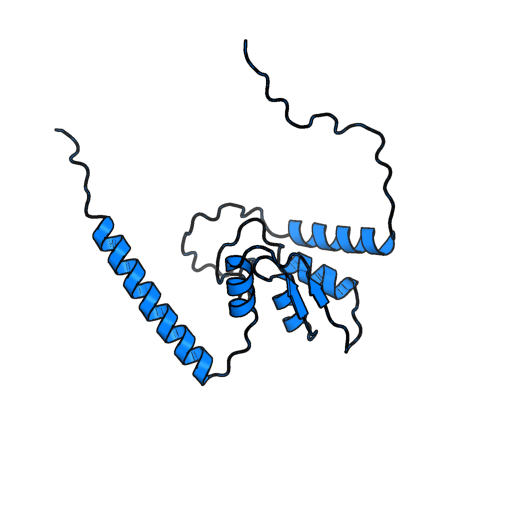72 1.00 89.38 71 PRO A N 1
ATOM 524 C CA . PRO A 1 71 ? 6.692 6.238 -0.112 1.00 89.38 71 PRO A CA 1
ATOM 525 C C . PRO A 1 71 ? 7.477 6.801 -1.300 1.00 89.38 71 PRO A C 1
ATOM 527 O O . PRO A 1 71 ? 7.314 6.332 -2.428 1.00 89.38 71 PRO A O 1
ATOM 530 N N . LYS A 1 72 ? 8.379 7.758 -1.060 1.00 85.25 72 LYS A N 1
ATOM 531 C CA . LYS A 1 72 ? 9.255 8.332 -2.099 1.00 85.25 72 LYS A CA 1
ATOM 532 C C . LYS A 1 72 ? 10.132 7.279 -2.789 1.00 85.25 72 LYS A C 1
ATOM 534 O O . LYS A 1 72 ? 10.191 7.253 -4.018 1.00 85.25 72 LYS A O 1
ATOM 539 N N . LEU A 1 73 ? 10.738 6.367 -2.021 1.00 87.50 73 LEU A N 1
ATOM 540 C CA . LEU A 1 73 ? 11.525 5.251 -2.558 1.00 87.50 73 LEU A CA 1
ATOM 541 C C . LEU A 1 73 ? 10.662 4.369 -3.473 1.00 87.50 73 LEU A C 1
ATOM 543 O O . LEU A 1 73 ? 11.061 4.072 -4.601 1.00 87.50 73 LEU A O 1
ATOM 547 N N . ALA A 1 74 ? 9.457 4.004 -3.023 1.00 89.88 74 ALA A N 1
ATOM 548 C CA . ALA A 1 74 ? 8.517 3.218 -3.823 1.00 89.88 74 ALA A CA 1
ATOM 549 C C . ALA A 1 74 ? 8.130 3.938 -5.127 1.00 89.88 74 ALA A C 1
ATOM 551 O O . ALA A 1 74 ? 8.134 3.330 -6.199 1.00 89.88 74 ALA A O 1
ATOM 552 N N . ARG A 1 75 ? 7.849 5.243 -5.061 1.00 88.31 75 ARG A N 1
ATOM 553 C CA . ARG A 1 75 ? 7.481 6.067 -6.220 1.00 88.31 75 ARG A CA 1
ATOM 554 C C . ARG A 1 75 ? 8.584 6.144 -7.265 1.00 88.31 75 ARG A C 1
ATOM 556 O O . ARG A 1 75 ? 8.308 5.965 -8.454 1.00 88.31 75 ARG A O 1
ATOM 563 N N . VAL A 1 76 ? 9.819 6.411 -6.837 1.00 86.31 76 VAL A N 1
ATOM 564 C CA . VAL A 1 76 ? 10.969 6.477 -7.748 1.00 86.31 76 VAL A CA 1
ATOM 565 C C . VAL A 1 76 ? 11.199 5.109 -8.377 1.00 86.31 76 VAL A C 1
ATOM 567 O O . VAL A 1 76 ? 11.278 5.020 -9.599 1.00 86.31 76 VAL A O 1
ATOM 570 N N . ALA A 1 77 ? 11.196 4.034 -7.583 1.00 87.12 77 ALA A N 1
ATOM 571 C CA . ALA A 1 77 ? 11.350 2.680 -8.106 1.00 87.12 77 ALA A CA 1
ATOM 572 C C . ALA A 1 77 ? 10.289 2.353 -9.173 1.00 87.12 77 ALA A C 1
ATOM 574 O O . ALA A 1 77 ? 10.635 1.925 -10.270 1.00 87.12 77 ALA A O 1
ATOM 575 N N . LEU A 1 78 ? 9.007 2.613 -8.902 1.00 88.00 78 LEU A N 1
ATOM 576 C CA . LEU A 1 78 ? 7.921 2.371 -9.859 1.00 88.00 78 LEU A CA 1
ATOM 577 C C . LEU A 1 78 ? 8.051 3.212 -11.137 1.00 88.00 78 LEU A C 1
ATOM 579 O O . LEU A 1 78 ? 7.806 2.710 -12.233 1.00 88.00 78 LEU A O 1
ATOM 583 N N . THR A 1 79 ? 8.464 4.473 -11.012 1.00 84.50 79 THR A N 1
ATOM 584 C CA . THR A 1 79 ? 8.664 5.372 -12.160 1.00 84.50 79 THR A CA 1
ATOM 585 C C . THR A 1 79 ? 9.810 4.892 -13.049 1.00 84.50 79 THR A C 1
ATOM 587 O O . THR A 1 79 ? 9.677 4.857 -14.273 1.00 84.50 79 THR A O 1
ATOM 590 N N . GLU A 1 80 ? 10.919 4.482 -12.439 1.00 82.88 80 GLU A N 1
ATOM 591 C CA . GLU A 1 80 ? 12.110 3.997 -13.136 1.00 82.88 80 GLU A CA 1
ATOM 592 C C . GLU A 1 80 ? 11.882 2.635 -13.808 1.00 82.88 80 GLU A C 1
ATOM 594 O O . GLU A 1 80 ? 12.337 2.408 -14.930 1.00 82.88 80 GLU A O 1
ATOM 599 N N . LEU A 1 81 ? 11.087 1.758 -13.187 1.00 81.81 81 LEU A N 1
ATOM 600 C CA . LEU A 1 81 ? 10.683 0.478 -13.778 1.00 81.81 81 LEU A CA 1
ATOM 601 C C . LEU A 1 81 ? 9.863 0.638 -15.067 1.00 81.81 81 LEU A C 1
ATOM 603 O O . LEU A 1 81 ? 9.796 -0.305 -15.856 1.00 81.81 81 LEU A O 1
ATOM 607 N N . ARG A 1 82 ? 9.241 1.808 -15.278 1.00 78.81 82 ARG A N 1
ATOM 608 C CA . ARG A 1 82 ? 8.374 2.131 -16.424 1.00 78.81 82 ARG A CA 1
ATOM 609 C C . ARG A 1 82 ? 7.427 0.983 -16.811 1.00 78.81 82 ARG A C 1
ATOM 611 O O . ARG A 1 82 ? 7.460 0.533 -17.963 1.00 78.81 82 ARG A O 1
ATOM 618 N N . PRO A 1 83 ? 6.583 0.495 -15.883 1.00 79.00 83 PRO A N 1
ATOM 619 C CA . PRO A 1 83 ? 5.581 -0.496 -16.231 1.00 79.00 83 PRO A CA 1
ATOM 620 C C . PRO A 1 83 ? 4.710 0.028 -17.380 1.00 79.00 83 PRO A C 1
ATOM 622 O O . PRO A 1 83 ? 4.354 1.209 -17.423 1.00 79.00 83 PRO A O 1
ATOM 625 N N . GLY A 1 84 ? 4.370 -0.850 -18.325 1.00 83.44 84 GLY A N 1
ATOM 626 C CA . GLY A 1 84 ? 3.429 -0.515 -19.394 1.00 83.44 84 GLY A CA 1
ATOM 627 C C . GLY A 1 84 ? 2.068 -0.054 -18.843 1.00 83.44 84 GLY A C 1
ATOM 628 O O . GLY A 1 84 ? 1.765 -0.289 -17.674 1.00 83.44 84 GLY A O 1
ATOM 629 N N . PRO A 1 85 ? 1.221 0.582 -19.670 1.00 79.75 85 PRO A N 1
ATOM 630 C CA . PRO A 1 85 ? -0.072 1.119 -19.229 1.00 79.75 85 PRO A CA 1
ATOM 631 C C . PRO A 1 85 ? -1.008 0.059 -18.623 1.00 79.75 85 PRO A C 1
ATOM 633 O O . PRO A 1 85 ? -1.777 0.380 -17.725 1.00 79.75 85 PRO A O 1
ATOM 636 N N . ASP A 1 86 ? -0.889 -1.198 -19.056 1.00 85.56 86 ASP A N 1
ATOM 637 C CA . ASP A 1 86 ? -1.679 -2.334 -18.558 1.00 85.56 86 ASP A CA 1
ATOM 638 C C . ASP A 1 86 ? -0.867 -3.268 -17.643 1.00 85.56 86 ASP A C 1
ATOM 640 O O . ASP A 1 86 ? -1.228 -4.427 -17.438 1.00 85.56 86 ASP A O 1
ATOM 644 N N . ALA A 1 87 ? 0.282 -2.808 -17.141 1.00 88.25 87 ALA A N 1
ATOM 645 C CA . ALA A 1 87 ? 1.113 -3.616 -16.263 1.00 88.25 87 ALA A CA 1
ATOM 646 C C . ALA A 1 87 ? 0.489 -3.758 -14.868 1.00 88.25 87 ALA A C 1
ATOM 648 O O . ALA A 1 87 ? -0.107 -2.826 -14.321 1.00 88.25 87 ALA A O 1
ATOM 649 N N . GLU A 1 88 ? 0.702 -4.931 -14.277 1.00 92.25 88 GLU A N 1
ATOM 650 C CA . GLU A 1 88 ? 0.356 -5.224 -12.891 1.00 92.25 88 GLU A CA 1
ATOM 651 C C . GLU A 1 88 ? 1.621 -5.210 -12.028 1.00 92.25 88 GLU A C 1
ATOM 653 O O . GLU A 1 88 ? 2.635 -5.827 -12.362 1.00 92.25 88 GLU A O 1
ATOM 658 N N . VAL A 1 89 ? 1.555 -4.508 -10.901 1.00 94.00 89 VAL A N 1
ATOM 659 C CA . VAL A 1 89 ? 2.609 -4.466 -9.887 1.00 94.00 89 VAL A CA 1
ATOM 660 C C . VAL A 1 89 ? 2.313 -5.534 -8.842 1.00 94.00 89 VAL A C 1
ATOM 662 O O . VAL A 1 89 ? 1.257 -5.510 -8.216 1.00 94.00 89 VAL A O 1
ATOM 665 N N . LEU A 1 90 ? 3.247 -6.457 -8.623 1.00 95.25 90 LEU A N 1
ATOM 666 C CA . LEU A 1 90 ? 3.170 -7.437 -7.542 1.00 95.25 90 LEU A CA 1
ATOM 667 C C . LEU A 1 90 ? 4.225 -7.123 -6.483 1.00 95.25 90 LEU A C 1
ATOM 669 O O . LEU A 1 90 ? 5.418 -7.159 -6.775 1.00 95.25 90 LEU A O 1
ATOM 673 N N . ASP A 1 91 ? 3.778 -6.904 -5.251 1.00 95.00 91 ASP A N 1
ATOM 674 C CA . ASP A 1 91 ? 4.636 -6.872 -4.071 1.00 95.00 91 ASP A CA 1
ATOM 675 C C . ASP A 1 91 ? 4.403 -8.140 -3.219 1.00 95.00 91 ASP A C 1
ATOM 677 O O . ASP A 1 91 ? 3.364 -8.262 -2.559 1.00 95.00 91 ASP A O 1
ATOM 681 N N . PRO A 1 92 ? 5.320 -9.126 -3.245 1.00 96.06 92 PRO A N 1
ATOM 682 C CA . PRO A 1 92 ? 5.148 -10.392 -2.534 1.00 96.06 92 PRO A CA 1
ATOM 683 C C . PRO A 1 92 ? 5.409 -10.303 -1.019 1.00 96.06 92 PRO A C 1
ATOM 685 O O . PRO A 1 92 ? 5.196 -11.305 -0.334 1.00 96.06 92 PRO A O 1
ATOM 688 N N . PHE A 1 93 ? 5.867 -9.149 -0.514 1.00 95.31 93 PHE A N 1
ATOM 689 C CA . PHE A 1 93 ? 6.132 -8.877 0.905 1.00 95.31 93 PHE A CA 1
ATOM 690 C C . PHE A 1 93 ? 5.644 -7.470 1.263 1.00 95.31 93 PHE A C 1
ATOM 692 O O . PHE A 1 93 ? 6.401 -6.618 1.731 1.00 95.31 93 PHE A O 1
ATOM 699 N N . CYS A 1 94 ? 4.370 -7.208 0.975 1.00 95.25 94 CYS A N 1
ATOM 700 C CA . CYS A 1 94 ? 3.868 -5.846 0.879 1.00 95.25 94 CYS A CA 1
ATOM 701 C C . CYS A 1 94 ? 3.778 -5.098 2.210 1.00 95.25 94 CYS A C 1
ATOM 703 O O . CYS A 1 94 ? 3.554 -3.883 2.210 1.00 95.25 94 CYS A O 1
ATOM 705 N N . GLY A 1 95 ? 3.886 -5.792 3.347 1.00 94.94 95 GLY A N 1
ATOM 706 C CA . GLY A 1 95 ? 3.676 -5.211 4.663 1.00 94.94 95 GLY A CA 1
ATOM 707 C C . GLY A 1 95 ? 2.349 -4.450 4.720 1.00 94.94 95 GLY A C 1
ATOM 708 O O . GLY A 1 95 ? 1.312 -4.921 4.249 1.00 94.94 95 GLY A O 1
ATOM 709 N N . SER A 1 96 ? 2.386 -3.224 5.250 1.00 94.56 96 SER A N 1
ATOM 710 C CA . SER A 1 96 ? 1.223 -2.322 5.285 1.00 94.56 96 SER A CA 1
ATOM 711 C C . SER A 1 96 ? 0.874 -1.669 3.933 1.00 94.56 96 SER A C 1
ATOM 713 O O . SER A 1 96 ? 0.019 -0.784 3.885 1.00 94.56 96 SER A O 1
ATOM 715 N N . GLY A 1 97 ? 1.512 -2.073 2.833 1.00 95.38 97 GLY A N 1
ATOM 716 C CA . GLY A 1 97 ? 1.084 -1.767 1.468 1.00 95.38 97 GLY A CA 1
ATOM 717 C C . GLY A 1 97 ? 1.581 -0.447 0.879 1.00 95.38 97 GLY A C 1
ATOM 718 O O . GLY A 1 97 ? 0.861 0.132 0.069 1.00 95.38 97 GLY A O 1
ATOM 719 N N . THR A 1 98 ? 2.772 0.049 1.244 1.00 94.94 98 THR A N 1
ATOM 720 C CA . THR A 1 98 ? 3.312 1.299 0.661 1.00 94.94 98 THR A CA 1
ATOM 721 C C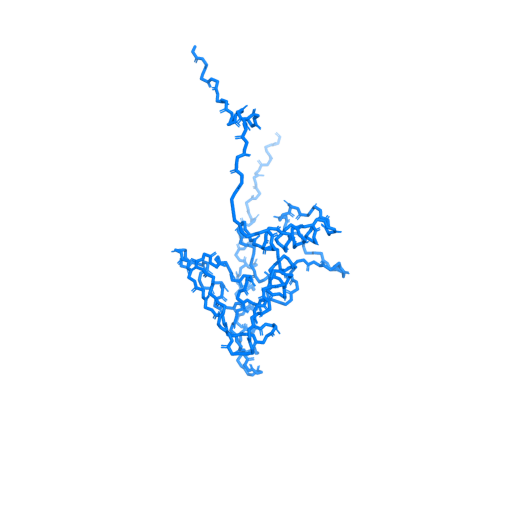 . THR A 1 98 ? 3.411 1.222 -0.866 1.00 94.94 98 THR A C 1
ATOM 723 O O . THR A 1 98 ? 2.874 2.089 -1.554 1.00 94.94 98 THR A O 1
ATOM 726 N N . VAL A 1 99 ? 4.017 0.157 -1.408 1.00 94.88 99 VAL A N 1
ATOM 727 C CA . VAL A 1 99 ? 4.159 -0.043 -2.864 1.00 94.88 99 VAL A CA 1
ATOM 728 C C . VAL A 1 99 ? 2.795 -0.122 -3.552 1.00 94.88 99 VAL A C 1
ATOM 730 O O . VAL A 1 99 ? 2.616 0.437 -4.630 1.00 94.88 99 VAL A O 1
ATOM 733 N N . ILE A 1 100 ? 1.812 -0.761 -2.909 1.00 96.19 100 ILE A N 1
ATOM 734 C CA . ILE A 1 100 ? 0.444 -0.887 -3.432 1.00 96.19 100 ILE A CA 1
ATOM 735 C C . ILE A 1 100 ? -0.196 0.495 -3.590 1.00 96.19 100 ILE A C 1
ATOM 737 O O . ILE A 1 100 ? -0.757 0.795 -4.642 1.00 96.19 100 ILE A O 1
ATOM 741 N N . VAL A 1 101 ? -0.105 1.342 -2.560 1.00 95.56 101 VAL A N 1
ATOM 742 C CA . VAL A 1 101 ? -0.658 2.704 -2.593 1.00 95.56 101 VAL A CA 1
ATOM 743 C C . VAL A 1 101 ? 0.015 3.530 -3.689 1.00 95.56 101 VAL A C 1
ATOM 745 O O . VAL A 1 101 ? -0.684 4.118 -4.512 1.00 95.56 101 VAL A O 1
ATOM 748 N N . GLU A 1 102 ? 1.347 3.531 -3.754 1.00 94.31 102 GLU A N 1
ATOM 749 C CA . GLU A 1 102 ? 2.089 4.315 -4.752 1.00 94.31 102 GLU A CA 1
ATOM 750 C C . GLU A 1 102 ? 1.816 3.840 -6.187 1.00 94.31 102 GLU A C 1
ATOM 752 O O . GLU A 1 102 ? 1.602 4.660 -7.081 1.00 94.31 102 GLU A O 1
ATOM 757 N N . ALA A 1 103 ? 1.713 2.527 -6.411 1.00 94.00 103 ALA A N 1
ATOM 758 C CA . ALA A 1 103 ? 1.336 1.976 -7.711 1.00 94.00 103 ALA A CA 1
ATOM 759 C C . ALA A 1 103 ? -0.077 2.414 -8.128 1.00 94.00 103 ALA A C 1
ATOM 761 O O . ALA A 1 103 ? -0.287 2.834 -9.267 1.00 94.00 103 AL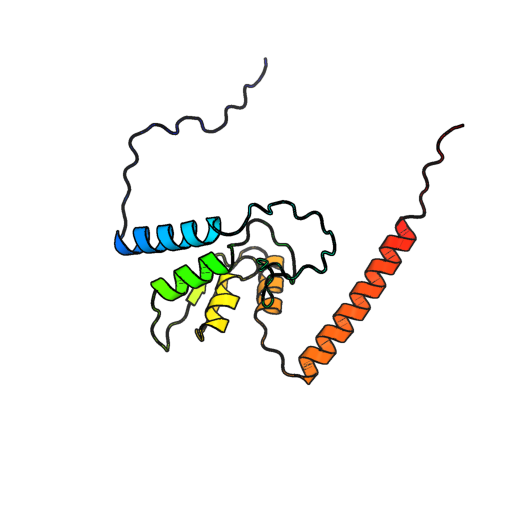A A O 1
ATOM 762 N N . MET A 1 104 ? -1.036 2.394 -7.197 1.00 93.56 104 MET A N 1
ATOM 763 C CA . MET A 1 104 ? -2.408 2.841 -7.453 1.00 93.56 104 MET A CA 1
ATOM 764 C C . MET A 1 104 ? -2.511 4.339 -7.753 1.00 93.56 104 MET A C 1
ATOM 766 O O . MET A 1 104 ? -3.364 4.735 -8.553 1.00 93.56 104 MET A O 1
ATOM 770 N N . VAL A 1 105 ? -1.684 5.165 -7.107 1.00 92.38 105 VAL A N 1
ATOM 771 C CA . VAL A 1 105 ? -1.593 6.615 -7.354 1.00 92.38 105 VAL A CA 1
ATOM 772 C C . VAL A 1 105 ? -1.034 6.887 -8.744 1.00 92.38 105 VAL A C 1
ATOM 774 O O . VAL A 1 105 ? -1.562 7.739 -9.457 1.00 92.38 105 VAL A O 1
ATOM 777 N N . ALA A 1 106 ? -0.024 6.123 -9.155 1.00 90.75 106 ALA A N 1
ATOM 778 C CA . ALA A 1 106 ? 0.569 6.211 -10.484 1.00 90.75 106 ALA A CA 1
ATOM 779 C C . ALA A 1 106 ? -0.290 5.574 -11.599 1.00 90.75 106 ALA A C 1
ATOM 781 O O . ALA A 1 106 ? 0.044 5.687 -12.776 1.00 90.75 106 ALA A O 1
ATOM 782 N N . GLY A 1 107 ? -1.429 4.964 -11.249 1.00 90.88 107 GLY A N 1
ATOM 783 C CA . GLY A 1 107 ? -2.424 4.466 -12.201 1.00 90.88 107 GLY A CA 1
ATOM 784 C C . GLY A 1 107 ? -2.309 2.982 -12.547 1.00 90.88 107 GLY A C 1
ATOM 785 O O . GLY A 1 107 ? -3.067 2.513 -13.391 1.00 90.88 107 GLY A O 1
ATOM 786 N N . TRP A 1 108 ? -1.425 2.235 -11.886 1.00 92.69 108 TRP A N 1
ATOM 787 C CA . TRP A 1 108 ? -1.271 0.799 -12.107 1.00 92.69 108 TRP A CA 1
ATOM 788 C C . TRP A 1 108 ? -2.190 -0.043 -11.221 1.00 92.69 108 TRP A C 1
ATOM 790 O O . TRP A 1 108 ? -2.600 0.348 -10.123 1.00 92.69 108 TRP A O 1
ATOM 800 N N . HIS A 1 109 ? -2.477 -1.250 -11.705 1.00 92.94 109 HIS A N 1
ATOM 801 C CA 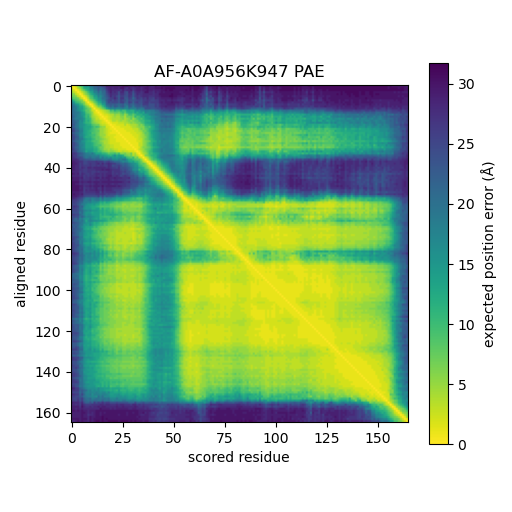. HIS A 1 109 ? -3.059 -2.311 -10.896 1.00 92.94 109 HIS A CA 1
ATOM 802 C C . HIS A 1 109 ? -1.981 -2.889 -9.979 1.00 92.94 109 HIS A C 1
ATOM 804 O O . HIS A 1 109 ? -0.863 -3.140 -10.422 1.00 92.94 109 HIS A O 1
ATOM 810 N N . ALA A 1 110 ? -2.311 -3.098 -8.705 1.00 94.94 110 ALA A N 1
ATOM 811 C CA . ALA A 1 110 ? -1.359 -3.573 -7.711 1.00 94.94 110 ALA A CA 1
ATOM 812 C C . ALA A 1 110 ? -1.918 -4.752 -6.912 1.00 94.94 110 ALA A C 1
ATOM 814 O O . ALA A 1 110 ? -3.073 -4.741 -6.479 1.00 94.94 110 ALA A O 1
ATOM 815 N N . LEU A 1 111 ? -1.072 -5.755 -6.703 1.00 96.19 111 LEU A N 1
ATOM 816 C CA . LEU A 1 111 ? -1.329 -6.959 -5.929 1.00 96.19 111 LEU A CA 1
ATOM 817 C C . LEU A 1 111 ? -0.282 -7.059 -4.821 1.00 96.19 111 LEU A C 1
ATOM 819 O O . LEU A 1 111 ? 0.901 -6.813 -5.045 1.00 96.19 111 LEU A O 1
ATOM 823 N N . GLY A 1 112 ? -0.729 -7.429 -3.625 1.00 96.31 112 GLY A N 1
ATOM 824 C CA . GLY A 1 112 ? 0.122 -7.564 -2.450 1.00 96.31 112 GLY A CA 1
ATOM 825 C C . GLY A 1 112 ? -0.076 -8.903 -1.765 1.00 96.31 112 GLY A C 1
ATOM 826 O O . GLY A 1 112 ? -1.211 -9.368 -1.634 1.00 96.31 112 GLY A O 1
ATOM 827 N N . SER A 1 113 ? 1.018 -9.499 -1.305 1.00 97.50 113 SER A N 1
ATOM 828 C CA . SER A 1 113 ? 1.006 -10.645 -0.402 1.00 97.50 113 SER A CA 1
ATOM 829 C C . SER A 1 113 ? 1.905 -10.359 0.792 1.00 97.50 113 SER A C 1
ATOM 831 O O . SER A 1 113 ? 2.933 -9.707 0.660 1.00 97.50 113 SER A O 1
ATOM 833 N N . ASP A 1 114 ? 1.519 -10.863 1.956 1.00 97.12 114 ASP A N 1
ATOM 834 C CA . ASP A 1 114 ? 2.323 -10.831 3.170 1.00 97.12 114 ASP A CA 1
ATOM 835 C C . ASP A 1 114 ? 1.904 -11.998 4.071 1.00 97.12 114 ASP A C 1
ATOM 837 O O . ASP A 1 114 ? 0.794 -12.526 3.945 1.00 97.12 114 ASP A O 1
ATOM 841 N N . LEU A 1 115 ? 2.795 -12.421 4.964 1.00 97.19 115 LEU A N 1
ATOM 842 C CA . LEU A 1 115 ? 2.495 -13.453 5.949 1.00 97.19 115 LEU A CA 1
ATOM 843 C C . LEU A 1 115 ? 1.663 -12.892 7.109 1.00 97.19 115 LEU A C 1
ATOM 845 O O . LEU A 1 115 ? 0.849 -13.630 7.666 1.00 97.19 115 LEU A O 1
ATOM 849 N N . ASP A 1 116 ? 1.861 -11.623 7.481 1.00 94.38 116 ASP A N 1
ATOM 850 C CA . ASP A 1 116 ? 1.158 -11.005 8.604 1.00 94.38 116 ASP A CA 1
ATOM 851 C C . ASP A 1 116 ? -0.287 -10.612 8.225 1.00 94.38 116 ASP A C 1
ATOM 853 O O . ASP A 1 116 ? -0.516 -9.709 7.409 1.00 94.38 116 ASP A O 1
ATOM 857 N N . PRO A 1 117 ? -1.313 -11.225 8.851 1.00 96.00 117 PRO A N 1
ATOM 858 C CA . PRO A 1 117 ? -2.701 -10.857 8.604 1.00 96.00 117 PRO A CA 1
ATOM 859 C C . PRO A 1 117 ? -3.037 -9.414 9.002 1.00 96.00 117 PRO A C 1
ATOM 861 O O . PRO A 1 117 ? -3.990 -8.848 8.457 1.00 96.00 117 PRO A O 1
ATOM 864 N N . LEU A 1 118 ? -2.322 -8.819 9.966 1.00 94.44 118 LEU A N 1
ATOM 865 C CA . LEU A 1 118 ? -2.513 -7.417 10.336 1.00 94.44 118 LEU A CA 1
ATOM 866 C C . LEU A 1 118 ? -1.992 -6.499 9.228 1.00 94.44 118 LEU A C 1
ATOM 868 O O . LEU A 1 118 ? -2.746 -5.636 8.776 1.00 94.44 118 LEU A O 1
ATOM 872 N N . ALA A 1 119 ? -0.772 -6.733 8.745 1.00 94.31 119 ALA A N 1
ATOM 873 C CA . ALA A 1 119 ? -0.196 -6.036 7.599 1.00 94.31 119 ALA A CA 1
ATOM 874 C C . ALA A 1 119 ? -1.151 -6.016 6.395 1.00 94.31 119 ALA A C 1
ATOM 876 O O . ALA A 1 119 ? -1.497 -4.943 5.898 1.00 94.31 119 ALA A O 1
ATOM 877 N N . LEU A 1 120 ? -1.708 -7.174 6.020 1.00 96.44 120 LEU A N 1
ATOM 878 C CA . LEU A 1 120 ? -2.684 -7.280 4.927 1.00 96.44 120 LEU A CA 1
ATOM 879 C C . LEU A 1 120 ? -3.973 -6.483 5.175 1.00 96.44 120 LEU A C 1
ATOM 881 O O . LEU A 1 120 ? -4.541 -5.901 4.246 1.00 96.44 120 LEU A O 1
ATOM 885 N N . ARG A 1 121 ? -4.466 -6.429 6.420 1.00 96.00 121 ARG A N 1
ATOM 886 C CA . ARG A 1 121 ? -5.639 -5.606 6.766 1.00 96.00 121 ARG A CA 1
ATOM 887 C C . ARG A 1 121 ? -5.331 -4.119 6.647 1.00 96.00 121 ARG A C 1
ATOM 889 O O . ARG A 1 121 ? -6.170 -3.387 6.124 1.00 96.00 121 ARG A O 1
ATOM 896 N N . LEU A 1 122 ? -4.158 -3.688 7.107 1.00 94.94 122 LEU A N 1
ATOM 897 C CA . LEU A 1 122 ? -3.703 -2.303 6.984 1.00 94.94 122 LEU A CA 1
ATOM 898 C C . LEU A 1 122 ? -3.533 -1.918 5.515 1.00 94.94 122 LEU A C 1
ATOM 900 O O . LEU A 1 122 ? -4.120 -0.928 5.082 1.00 94.94 122 LEU A O 1
ATOM 904 N N . ALA A 1 123 ? -2.836 -2.748 4.735 1.00 95.81 123 ALA A N 1
ATOM 905 C CA . ALA A 1 123 ? -2.669 -2.572 3.298 1.00 95.81 123 ALA A CA 1
ATOM 906 C C . ALA A 1 123 ? -4.020 -2.419 2.598 1.00 95.81 123 ALA A C 1
ATOM 908 O O . ALA A 1 123 ? -4.220 -1.473 1.836 1.00 95.81 123 ALA A O 1
ATOM 909 N N . ARG A 1 124 ? -4.990 -3.287 2.914 1.00 95.75 124 ARG A N 1
ATOM 910 C CA . ARG A 1 124 ? -6.349 -3.202 2.366 1.00 95.75 124 ARG A CA 1
ATOM 911 C C . ARG A 1 124 ? -7.048 -1.896 2.727 1.00 95.75 124 ARG A C 1
ATOM 913 O O . ARG A 1 124 ? -7.655 -1.293 1.857 1.00 95.75 124 ARG A O 1
ATOM 920 N N . VAL A 1 125 ? -6.988 -1.451 3.982 1.00 94.88 125 VAL A N 1
ATOM 921 C CA . VAL A 1 125 ? -7.632 -0.192 4.396 1.00 94.88 125 VAL A CA 1
ATOM 922 C C . VAL A 1 125 ? -6.994 1.015 3.703 1.00 94.88 125 VAL A C 1
ATOM 924 O O . VAL A 1 125 ? -7.734 1.872 3.223 1.00 94.88 125 VAL A O 1
ATOM 927 N N . LYS A 1 126 ? -5.660 1.051 3.601 1.00 93.62 126 LYS A N 1
ATOM 928 C CA . LYS A 1 126 ? -4.896 2.121 2.936 1.00 93.62 126 LYS A CA 1
ATOM 929 C C . LYS A 1 126 ? -5.168 2.189 1.427 1.00 93.62 126 LYS A C 1
ATOM 931 O O . LYS A 1 126 ? -5.259 3.267 0.858 1.00 93.62 126 LYS A O 1
ATOM 936 N N . SER A 1 127 ? -5.356 1.037 0.785 1.00 94.75 127 SER A N 1
ATOM 937 C CA . SER A 1 127 ? -5.576 0.923 -0.667 1.00 94.75 127 SER A CA 1
ATOM 938 C C . SER A 1 127 ? -7.052 0.890 -1.093 1.00 94.75 127 SER A C 1
ATOM 940 O O . SER A 1 127 ? -7.358 0.880 -2.286 1.00 94.75 127 SER A O 1
ATOM 942 N N . GLU A 1 128 ? -8.011 0.885 -0.163 1.00 93.94 128 GLU A N 1
ATOM 943 C CA . GLU A 1 128 ? -9.426 0.777 -0.526 1.00 93.94 128 GLU A CA 1
ATOM 944 C C . GLU A 1 128 ? -9.984 2.107 -1.052 1.00 93.94 128 GLU A C 1
ATOM 946 O O . GLU A 1 128 ? -10.151 3.084 -0.319 1.00 93.94 128 GLU A O 1
ATOM 951 N N . ARG A 1 129 ? -10.381 2.127 -2.329 1.00 91.88 129 ARG A N 1
ATOM 952 C CA . ARG A 1 129 ? -11.101 3.266 -2.913 1.00 91.88 129 ARG A CA 1
ATOM 953 C C . ARG A 1 129 ? -12.504 3.356 -2.315 1.00 91.88 129 ARG A C 1
ATOM 955 O O . ARG A 1 129 ? -13.340 2.479 -2.528 1.00 91.88 129 ARG A O 1
ATOM 962 N N . ARG A 1 130 ? -12.785 4.442 -1.591 1.00 92.69 130 ARG A N 1
ATOM 963 C CA . ARG A 1 130 ? -14.096 4.693 -0.970 1.00 92.69 130 ARG A CA 1
ATOM 964 C C . ARG A 1 130 ? -14.845 5.810 -1.682 1.00 92.69 130 ARG A C 1
ATOM 966 O O . ARG A 1 130 ? -14.331 6.916 -1.823 1.00 92.69 130 ARG A O 1
ATOM 973 N N . GLY A 1 131 ? -16.103 5.555 -2.045 1.00 96.00 131 GLY A N 1
ATOM 974 C CA . GLY A 1 131 ? -17.018 6.619 -2.466 1.00 96.00 131 GLY A CA 1
ATOM 975 C C . GLY A 1 131 ? -17.360 7.566 -1.307 1.00 96.00 131 GLY A C 1
ATOM 976 O O . GLY A 1 131 ? -17.185 7.220 -0.138 1.00 96.00 131 GLY A O 1
ATOM 977 N N . SER A 1 132 ? -17.913 8.745 -1.605 1.00 95.56 132 SER A N 1
ATOM 978 C CA . SER A 1 132 ? -18.201 9.790 -0.604 1.00 95.56 132 SER A CA 1
ATOM 979 C C . SER A 1 132 ? -19.002 9.288 0.607 1.00 95.56 132 SER A C 1
ATOM 981 O O . SER A 1 132 ? -18.603 9.517 1.747 1.00 95.56 132 SER A O 1
ATOM 983 N N . LYS A 1 133 ? -20.083 8.531 0.374 1.00 96.44 133 LYS A N 1
ATOM 984 C CA . LYS A 1 133 ? -20.922 7.945 1.438 1.00 96.44 133 LYS A CA 1
ATOM 985 C C . LYS A 1 133 ? -20.164 6.932 2.303 1.00 96.44 133 LYS A C 1
ATOM 987 O O . LYS A 1 133 ? -20.287 6.943 3.524 1.00 96.44 133 LYS A O 1
ATOM 992 N N . GLN A 1 134 ? -19.381 6.053 1.676 1.00 95.81 134 GLN A N 1
ATOM 993 C CA . GLN A 1 134 ? -18.589 5.044 2.385 1.00 95.81 134 GLN A CA 1
ATOM 994 C C . GLN A 1 134 ? -17.479 5.697 3.207 1.00 95.81 134 GLN A C 1
ATOM 996 O O . GLN A 1 134 ? -17.250 5.291 4.342 1.00 95.81 134 GLN A O 1
ATOM 1001 N N . ARG A 1 135 ? -16.830 6.728 2.654 1.00 94.44 135 ARG A N 1
ATOM 1002 C CA . ARG A 1 135 ? -15.805 7.514 3.341 1.00 94.44 135 ARG A CA 1
ATOM 1003 C C . ARG A 1 135 ? -16.374 8.220 4.570 1.00 94.44 135 ARG A C 1
ATOM 1005 O O . ARG A 1 135 ? -15.796 8.094 5.639 1.00 94.44 135 ARG A O 1
ATOM 1012 N N . ALA A 1 136 ? -17.535 8.867 4.450 1.00 95.62 136 ALA A N 1
ATOM 1013 C CA . ALA A 1 136 ? -18.206 9.505 5.585 1.00 95.62 136 ALA A CA 1
ATOM 1014 C C . ALA A 1 136 ? -18.540 8.501 6.701 1.00 95.62 136 ALA A C 1
ATOM 1016 O O . ALA A 1 136 ? -18.257 8.750 7.869 1.00 95.62 136 ALA A O 1
ATOM 1017 N N . ARG A 1 137 ? -19.075 7.324 6.341 1.00 96.31 137 ARG A N 1
ATOM 1018 C CA . ARG A 1 137 ? -19.336 6.246 7.308 1.00 96.31 137 ARG A CA 1
ATOM 1019 C C . ARG A 1 137 ? -18.054 5.734 7.971 1.00 96.31 137 ARG A C 1
ATOM 1021 O O . ARG A 1 137 ? -18.075 5.407 9.152 1.00 96.31 137 ARG A O 1
ATOM 1028 N N . PHE A 1 138 ? -16.970 5.614 7.209 1.00 94.19 138 PHE A N 1
ATOM 1029 C CA . PHE A 1 138 ? -15.683 5.157 7.723 1.00 94.19 138 PHE A CA 1
ATOM 1030 C C . PHE A 1 138 ? -15.111 6.147 8.741 1.00 94.19 138 PHE A C 1
ATOM 1032 O O . PHE A 1 138 ? -14.802 5.728 9.849 1.00 94.19 138 PHE A O 1
ATOM 1039 N N . ILE A 1 139 ? -15.079 7.441 8.409 1.00 93.31 139 ILE A N 1
ATOM 1040 C CA . ILE A 1 139 ? -14.630 8.509 9.316 1.00 93.31 139 ILE A CA 1
ATOM 1041 C C . ILE A 1 139 ? -15.465 8.515 10.599 1.00 93.31 139 ILE A C 1
ATOM 1043 O O . ILE A 1 139 ? -14.900 8.391 11.677 1.00 93.31 139 ILE A O 1
ATOM 1047 N N . GLY A 1 140 ? -16.800 8.505 10.496 1.00 96.56 140 GLY A N 1
ATOM 1048 C CA . GLY A 1 140 ? -17.650 8.475 11.691 1.00 96.56 140 GLY A CA 1
ATOM 1049 C C . GLY A 1 140 ? -17.382 7.260 12.590 1.00 96.56 140 GLY A C 1
ATOM 1050 O O . GLY A 1 140 ? -17.424 7.361 13.813 1.00 96.56 140 GLY A O 1
ATOM 1051 N N . ARG A 1 141 ? -17.029 6.107 12.004 1.00 95.25 141 ARG A N 1
ATOM 1052 C CA . ARG A 1 141 ? -16.633 4.928 12.784 1.00 95.25 141 ARG A CA 1
ATOM 1053 C C . ARG A 1 141 ? -15.262 5.091 13.446 1.00 95.25 141 ARG A C 1
ATOM 1055 O O . ARG A 1 141 ? -15.083 4.583 14.553 1.00 95.25 141 ARG A O 1
ATOM 1062 N N . LEU A 1 142 ? -14.308 5.750 12.787 1.00 91.94 142 LEU A N 1
ATOM 1063 C CA . LEU A 1 142 ? -13.008 6.074 13.380 1.00 91.94 142 LEU A CA 1
ATOM 1064 C C . LEU A 1 142 ? -13.182 7.012 14.576 1.00 91.94 142 LEU A C 1
ATOM 1066 O O . LEU A 1 142 ? -12.632 6.719 15.633 1.00 91.94 142 LEU A O 1
ATOM 1070 N N . ASP A 1 143 ? -14.027 8.037 14.457 1.00 94.69 143 ASP A N 1
ATOM 1071 C CA . ASP A 1 143 ? -14.314 8.982 15.544 1.00 94.69 143 ASP A CA 1
ATOM 1072 C C . ASP A 1 143 ? -14.893 8.273 16.776 1.00 94.69 143 ASP A C 1
ATOM 1074 O O . ASP A 1 143 ? -14.464 8.500 17.909 1.00 94.69 143 ASP A O 1
ATOM 1078 N N . GLU A 1 144 ? -15.836 7.347 16.572 1.00 95.62 144 GLU A N 1
ATOM 1079 C CA . GLU A 1 144 ? -16.397 6.530 17.654 1.00 95.62 144 GLU A CA 1
ATOM 1080 C C . GLU A 1 144 ? -15.328 5.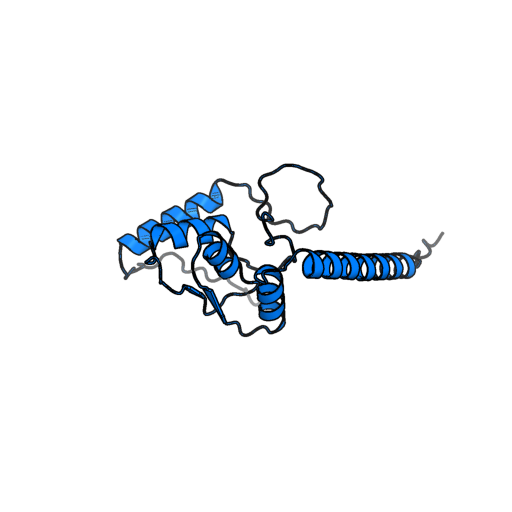691 18.371 1.00 95.62 144 GLU A C 1
ATOM 1082 O O . GLU A 1 144 ? -15.343 5.569 19.602 1.00 95.62 144 GLU A O 1
ATOM 1087 N N . VAL A 1 145 ? -14.418 5.080 17.604 1.00 93.06 145 VAL A N 1
ATOM 1088 C CA . VAL A 1 145 ? -13.333 4.245 18.134 1.00 93.06 145 VAL A CA 1
A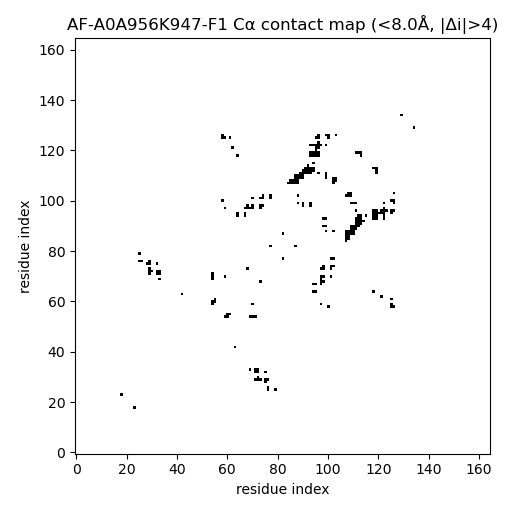TOM 1089 C C . VAL A 1 145 ? -12.309 5.101 18.872 1.00 93.06 145 VAL A C 1
ATOM 1091 O O . VAL A 1 145 ? -11.940 4.746 19.992 1.00 93.06 145 VAL A O 1
ATOM 1094 N N . ALA A 1 146 ? -11.908 6.238 18.301 1.00 90.62 146 ALA A N 1
ATOM 1095 C CA . ALA A 1 146 ? -11.002 7.196 18.921 1.00 90.62 146 ALA A CA 1
ATOM 1096 C C . ALA A 1 146 ? -11.578 7.695 20.252 1.00 90.62 146 ALA A C 1
ATOM 1098 O O . ALA A 1 146 ? -10.946 7.541 21.296 1.00 90.62 146 ALA A O 1
ATOM 1099 N N . ALA A 1 147 ? -12.837 8.146 20.261 1.00 92.38 147 ALA A N 1
ATOM 1100 C CA . ALA A 1 147 ? -13.511 8.593 21.476 1.00 92.38 147 ALA A CA 1
ATOM 1101 C C . ALA A 1 147 ? -13.586 7.490 22.547 1.00 92.38 147 ALA A C 1
ATOM 1103 O O . ALA A 1 147 ? -13.413 7.762 23.739 1.00 92.38 147 ALA A O 1
ATOM 1104 N N . ALA A 1 148 ? -13.844 6.239 22.148 1.00 91.81 148 ALA A N 1
ATOM 1105 C CA . ALA A 1 148 ? -13.838 5.102 23.065 1.00 91.81 148 ALA A CA 1
ATOM 1106 C C . ALA A 1 148 ? -12.436 4.789 23.608 1.00 91.81 148 ALA A C 1
ATOM 1108 O O . ALA A 1 148 ? -12.313 4.471 24.791 1.00 91.81 148 ALA A O 1
ATOM 1109 N N . SER A 1 149 ? -11.397 4.897 22.778 1.00 89.75 149 SER A N 1
ATOM 1110 C CA . SER A 1 149 ? -10.000 4.717 23.180 1.00 89.75 149 SER A CA 1
ATOM 1111 C C . SER A 1 149 ? -9.577 5.783 24.191 1.00 89.75 149 SER A C 1
ATOM 1113 O O . SER A 1 149 ? -9.155 5.443 25.297 1.00 89.75 149 SER A O 1
ATOM 1115 N N . SER A 1 150 ? -9.807 7.066 23.892 1.00 90.56 150 SER A N 1
ATOM 1116 C CA . SER A 1 150 ? -9.446 8.168 24.789 1.00 90.56 150 SER A CA 1
ATOM 1117 C C . SER A 1 150 ? -10.164 8.083 26.139 1.00 90.56 150 SER A C 1
ATOM 1119 O O . SER A 1 150 ? -9.578 8.428 27.163 1.00 90.56 150 SER A O 1
ATOM 1121 N N . ARG A 1 151 ? -11.418 7.599 26.177 1.00 89.06 151 ARG A N 1
ATOM 1122 C CA . ARG A 1 151 ? -12.110 7.311 27.449 1.00 89.06 151 ARG A CA 1
ATOM 1123 C C . ARG A 1 151 ? -11.375 6.242 28.261 1.00 89.06 151 ARG A C 1
ATOM 1125 O O . ARG A 1 151 ? -11.070 6.494 29.420 1.00 89.06 151 ARG A O 1
ATOM 1132 N N . ARG A 1 152 ? -11.013 5.109 27.645 1.00 85.00 152 ARG A N 1
ATOM 1133 C CA . ARG A 1 152 ? -10.278 4.020 28.320 1.00 85.00 152 ARG A CA 1
ATOM 1134 C C . ARG A 1 152 ? -8.911 4.458 28.836 1.00 85.00 152 ARG A C 1
ATOM 1136 O O . ARG A 1 152 ? -8.511 4.026 29.912 1.00 85.00 152 ARG A O 1
ATOM 1143 N N . VAL A 1 153 ? -8.185 5.275 28.070 1.00 85.75 153 VAL A N 1
ATOM 1144 C CA . VAL A 1 153 ? -6.883 5.811 28.494 1.00 85.75 153 VAL A CA 1
ATOM 1145 C C . VAL A 1 153 ? -7.065 6.703 29.719 1.00 85.75 153 VAL A C 1
ATOM 1147 O O . VAL A 1 153 ? -6.420 6.458 30.732 1.00 85.75 153 VAL A O 1
ATOM 1150 N N . ARG A 1 154 ? -8.005 7.659 29.687 1.00 81.12 154 ARG A N 1
ATOM 1151 C CA . ARG A 1 154 ? -8.298 8.529 30.841 1.00 81.12 154 ARG A CA 1
ATOM 1152 C C . ARG A 1 154 ? -8.719 7.746 32.087 1.00 81.12 154 ARG A C 1
ATOM 1154 O O . ARG A 1 154 ? -8.236 8.045 33.169 1.00 81.12 154 ARG A O 1
ATOM 1161 N N . GLU A 1 155 ? -9.559 6.724 31.932 1.00 81.19 155 GLU A N 1
ATOM 1162 C CA . GLU A 1 155 ? -10.003 5.855 33.035 1.00 81.19 155 GLU A CA 1
ATOM 1163 C C . GLU A 1 155 ? -8.865 5.003 33.628 1.00 81.19 155 GLU A C 1
ATOM 1165 O O . GLU A 1 155 ? -8.875 4.701 34.818 1.00 81.19 155 GLU A O 1
ATOM 1170 N N . ARG A 1 156 ? -7.861 4.617 32.826 1.00 69.62 156 ARG A N 1
ATOM 1171 C CA . ARG A 1 156 ? -6.679 3.866 33.294 1.00 69.62 156 ARG A CA 1
ATOM 1172 C C . ARG A 1 156 ? -5.641 4.728 34.014 1.00 69.62 156 ARG A C 1
ATOM 1174 O O . ARG A 1 156 ? -4.859 4.185 34.789 1.00 69.62 156 ARG A O 1
ATOM 1181 N N . VAL A 1 157 ? -5.609 6.034 33.752 1.00 58.84 157 VAL A N 1
ATOM 1182 C CA . VAL A 1 157 ? -4.604 6.966 34.299 1.00 58.84 157 VAL A CA 1
ATOM 1183 C C . VAL A 1 157 ? -4.901 7.367 35.757 1.00 58.84 157 VAL A C 1
ATOM 1185 O O . VAL A 1 157 ? -4.060 7.979 36.409 1.00 58.84 157 VAL A O 1
ATOM 1188 N N . ASP A 1 158 ? -6.018 6.926 36.345 1.00 55.78 158 ASP A N 1
ATOM 1189 C CA . ASP A 1 158 ? -6.390 7.233 37.738 1.00 55.78 158 ASP A CA 1
ATOM 1190 C C . ASP A 1 158 ? -5.640 6.406 38.813 1.00 55.78 158 ASP A C 1
ATOM 1192 O O . ASP A 1 158 ? -6.091 6.259 39.949 1.00 55.78 158 ASP A O 1
ATOM 1196 N N . VAL A 1 159 ? -4.453 5.878 38.491 1.00 56.94 159 VAL A N 1
ATOM 1197 C CA . VAL A 1 159 ? -3.544 5.261 39.470 1.00 56.94 159 VAL A CA 1
ATOM 1198 C C . VAL A 1 159 ? -2.395 6.225 39.752 1.00 56.94 159 VAL A C 1
ATOM 1200 O O . VAL A 1 159 ? -1.278 6.070 3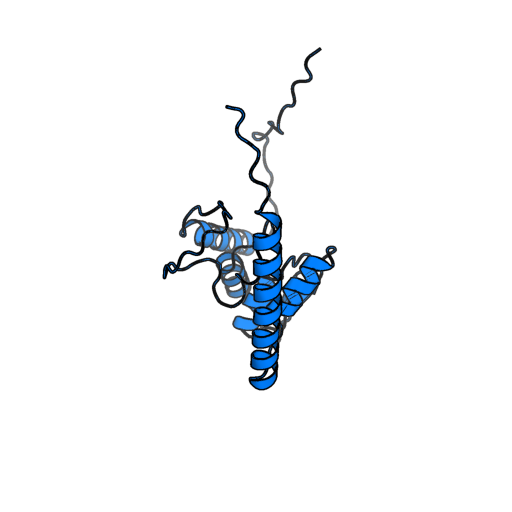9.261 1.00 56.94 159 VAL A O 1
ATOM 1203 N N . ARG A 1 160 ? -2.656 7.240 40.581 1.00 52.84 160 ARG A N 1
ATOM 1204 C CA . ARG A 1 160 ? -1.570 7.951 41.263 1.00 52.84 160 ARG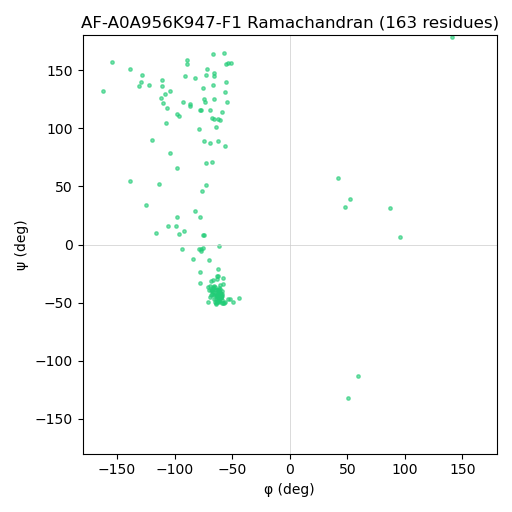 A CA 1
ATOM 1205 C C . ARG A 1 160 ? -0.938 6.979 42.255 1.00 52.84 160 ARG A C 1
ATOM 1207 O O . ARG A 1 160 ? -1.552 6.644 43.266 1.00 52.84 160 ARG A O 1
ATOM 1214 N N . ALA A 1 161 ? 0.283 6.525 41.974 1.00 52.19 161 ALA A N 1
ATOM 1215 C CA . ALA A 1 161 ? 1.120 5.930 43.005 1.00 52.19 161 ALA A CA 1
ATOM 1216 C C . ALA A 1 161 ? 1.222 6.941 44.155 1.00 52.19 161 ALA A C 1
ATOM 1218 O O . ALA A 1 161 ? 1.595 8.095 43.935 1.00 52.19 161 ALA A O 1
ATOM 1219 N N . ALA A 1 162 ? 0.833 6.533 45.364 1.00 52.22 162 ALA A N 1
ATOM 1220 C CA . ALA A 1 162 ? 1.040 7.352 46.545 1.00 52.22 162 ALA A CA 1
ATOM 1221 C C . ALA A 1 162 ? 2.550 7.558 46.696 1.00 52.22 162 ALA A C 1
ATOM 1223 O O . ALA A 1 162 ? 3.276 6.620 47.026 1.00 52.22 162 ALA A O 1
ATOM 1224 N N . LEU A 1 163 ? 3.027 8.770 46.413 1.00 55.31 163 LEU A N 1
ATOM 1225 C CA . LEU A 1 163 ? 4.353 9.188 46.841 1.00 55.31 163 LEU A CA 1
ATOM 1226 C C . LEU A 1 163 ? 4.315 9.158 48.371 1.00 55.31 163 LEU A C 1
ATOM 1228 O O . LEU A 1 163 ? 3.591 9.932 48.996 1.00 55.31 163 LEU A O 1
ATOM 1232 N N . SER A 1 164 ? 4.997 8.171 48.950 1.00 51.34 164 SER A N 1
ATOM 1233 C CA . SER A 1 164 ? 5.173 8.039 50.392 1.00 51.34 164 SER A CA 1
ATOM 1234 C C . SER A 1 164 ? 5.803 9.317 50.948 1.00 51.34 164 SER A C 1
ATOM 1236 O O . SER A 1 164 ? 6.779 9.805 50.376 1.00 51.34 164 SER A O 1
ATOM 1238 N N . ALA A 1 165 ? 5.186 9.825 52.017 1.00 53.41 165 ALA A N 1
ATOM 1239 C CA . ALA A 1 165 ? 5.493 11.069 52.723 1.00 53.41 165 ALA A CA 1
ATOM 1240 C C . ALA A 1 165 ? 6.903 11.130 53.324 1.00 53.41 165 ALA A C 1
ATOM 1242 O O . ALA A 1 165 ? 7.450 10.054 53.661 1.00 53.41 165 ALA A O 1
#

Radius of gyration: 21.53 Å; Cα contacts (8 Å, |Δi|>4): 134; chains: 1; bounding box: 57×38×72 Å

Foldseek 3Di:
DDPPPDDPPPPDDDDDDDDDPLLVVLLVVLVVQVPVDDDPPDPPPDPDPDPDPDLPPQPNVVDDDPPADRLSSLLSSCVSVPADLADEAEAAAQFLNSNVLNCVVVPHHYYYHHPDPVSVVNNCVSNDDDDPVRVVVVVVVVVVVVVVVVVVVVVVPPDDDPPDD